Protein AF-A0A8S0FWY9-F1 (afdb_monomer_lite)

InterPro domains:
  IPR007390 Sporulation stage V, protein R [PTHR30029] (2-151)
  IPR056174 SpoVR protein-like, N-terminal [PF04293] (2-145)

Radius of gyration: 27.33 Å; chains: 1; bounding box: 66×40×76 Å

pLDDT: mean 80.97, std 13.88, range [40.69, 98.0]

Foldseek 3Di:
DPPDPPPPDDDDDDDPVVVVVVLVVVLVVLVVVVVVVVVPDPPDDDPPPPPPPQDPPPDDDPLPLVCCLNPVPPDDSVRSVVSVVVSVVCVVCVVVVVVVVVVLVVVLVVVVVVVVVCVVVVNDDPVVVVVVVVVSCVSPDQDPPPDPPHPVDD

Structure (mmCIF, N/CA/C/O backbone):
data_AF-A0A8S0FWY9-F1
#
_entry.id   AF-A0A8S0FWY9-F1
#
loop_
_atom_site.group_PDB
_atom_site.id
_atom_site.type_symbol
_atom_site.label_atom_id
_atom_site.label_alt_id
_atom_site.label_comp_id
_atom_site.label_asym_id
_atom_site.label_entity_id
_atom_site.label_seq_id
_atom_site.pdbx_PDB_ins_code
_atom_site.Cartn_x
_atom_site.Cartn_y
_atom_site.Cartn_z
_atom_site.occupancy
_atom_site.B_iso_or_equiv
_atom_site.auth_seq_id
_atom_site.auth_comp_id
_atom_site.auth_asym_id
_atom_site.auth_atom_id
_atom_site.pdbx_PDB_model_num
ATOM 1 N N . MET A 1 1 ? 41.654 -2.512 24.127 1.00 40.69 1 MET A N 1
ATOM 2 C CA . MET A 1 1 ? 40.573 -3.184 23.373 1.00 40.69 1 MET A CA 1
ATOM 3 C C . MET A 1 1 ? 39.971 -2.177 22.406 1.00 40.69 1 MET A C 1
ATOM 5 O O . MET A 1 1 ? 39.334 -1.237 22.856 1.00 40.69 1 MET A O 1
ATOM 9 N N . ASN A 1 2 ? 40.248 -2.315 21.107 1.00 45.09 2 ASN A N 1
ATOM 10 C CA . ASN A 1 2 ? 39.641 -1.487 20.062 1.00 45.09 2 ASN A CA 1
ATOM 11 C C . ASN A 1 2 ? 38.337 -2.171 19.637 1.00 45.09 2 ASN A C 1
ATOM 13 O O . ASN A 1 2 ? 38.363 -3.129 18.868 1.00 45.09 2 ASN A O 1
ATOM 17 N N . TYR A 1 3 ? 37.213 -1.734 20.201 1.00 51.28 3 TYR A N 1
ATOM 18 C CA . TYR A 1 3 ? 35.889 -2.187 19.783 1.00 51.28 3 TYR A CA 1
ATOM 19 C C . TYR A 1 3 ? 35.576 -1.528 18.439 1.00 51.28 3 TYR A C 1
ATOM 21 O O . TYR A 1 3 ? 35.296 -0.332 18.368 1.00 51.28 3 TYR A O 1
ATOM 29 N N . GLY A 1 4 ? 35.740 -2.303 17.366 1.00 51.53 4 GLY A N 1
ATOM 30 C CA . GLY A 1 4 ? 35.560 -1.864 15.990 1.00 51.53 4 GLY A CA 1
ATOM 31 C C . GLY A 1 4 ? 34.141 -1.368 15.742 1.00 51.53 4 GLY A C 1
ATOM 32 O O . GLY A 1 4 ? 33.223 -2.156 15.549 1.00 51.53 4 GLY A O 1
ATOM 33 N N . VAL A 1 5 ? 33.975 -0.049 15.717 1.00 59.22 5 VAL A N 1
ATOM 34 C CA . VAL A 1 5 ? 32.838 0.588 15.057 1.00 59.22 5 VAL A CA 1
ATOM 35 C C . VAL A 1 5 ? 33.120 0.488 13.565 1.00 59.22 5 VAL A C 1
ATOM 37 O O . VAL A 1 5 ? 33.971 1.218 13.048 1.00 59.22 5 VAL A O 1
ATOM 40 N N . ASP A 1 6 ? 32.454 -0.444 12.887 1.00 60.44 6 ASP A N 1
ATOM 41 C CA . ASP A 1 6 ? 32.497 -0.536 11.432 1.00 60.44 6 ASP A CA 1
ATOM 42 C C . ASP A 1 6 ? 31.899 0.757 10.859 1.00 60.44 6 ASP A C 1
ATOM 44 O O . ASP A 1 6 ? 30.688 0.997 10.869 1.00 60.44 6 ASP A O 1
ATOM 48 N N . ARG A 1 7 ? 32.780 1.682 10.471 1.00 61.41 7 ARG A N 1
ATOM 49 C CA . 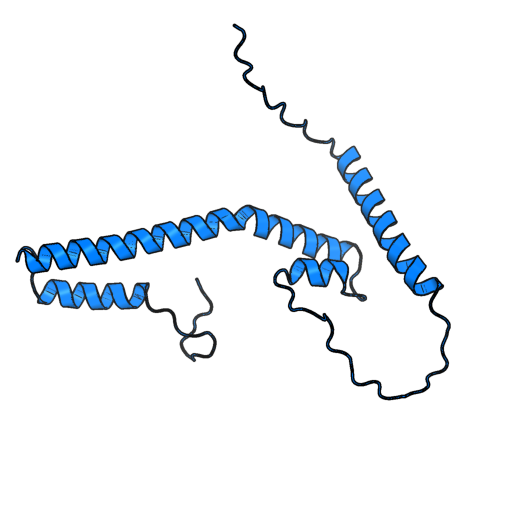ARG A 1 7 ? 32.398 2.958 9.873 1.00 61.41 7 ARG A CA 1
ATOM 50 C C . ARG A 1 7 ? 31.950 2.658 8.454 1.00 61.41 7 ARG A C 1
ATOM 52 O O . ARG A 1 7 ? 32.763 2.710 7.532 1.00 61.41 7 ARG A O 1
ATOM 59 N N . TYR A 1 8 ? 30.662 2.370 8.290 1.00 61.66 8 TYR A N 1
ATOM 60 C CA . TYR A 1 8 ? 30.037 2.199 6.985 1.00 61.66 8 TYR A CA 1
ATOM 61 C C . TYR A 1 8 ? 30.379 3.394 6.084 1.00 61.66 8 TYR A C 1
ATOM 63 O O . TYR A 1 8 ? 29.851 4.501 6.235 1.00 61.66 8 TYR A O 1
ATOM 71 N N . LYS A 1 9 ? 31.309 3.188 5.147 1.00 61.47 9 LYS A N 1
ATOM 72 C CA . LYS A 1 9 ? 31.645 4.181 4.131 1.00 61.47 9 LYS A CA 1
ATOM 73 C C . LYS A 1 9 ? 30.524 4.175 3.110 1.00 61.47 9 LYS A C 1
ATOM 75 O O . LYS A 1 9 ? 30.456 3.298 2.252 1.00 61.47 9 LYS A O 1
ATOM 80 N N . ARG A 1 10 ? 29.639 5.169 3.207 1.00 61.62 10 ARG A N 1
ATOM 81 C CA . ARG A 1 10 ? 28.600 5.382 2.202 1.00 61.62 10 ARG A CA 1
ATOM 82 C C . ARG A 1 10 ? 29.282 5.528 0.833 1.00 61.62 10 ARG A C 1
ATOM 84 O O . ARG A 1 10 ? 30.158 6.388 0.707 1.00 61.62 10 ARG A O 1
ATOM 91 N N . PRO A 1 11 ? 28.916 4.715 -0.171 1.00 72.19 11 PRO A N 1
ATOM 92 C CA . PRO A 1 11 ? 29.499 4.840 -1.498 1.00 72.19 11 PRO A CA 1
ATOM 93 C C . PRO A 1 11 ? 29.265 6.259 -2.024 1.00 72.19 11 PRO A C 1
ATOM 95 O O . PRO A 1 11 ? 28.184 6.830 -1.840 1.00 72.19 11 PRO A O 1
ATOM 98 N N . GLN A 1 12 ? 30.301 6.845 -2.625 1.00 74.31 12 GLN A N 1
ATOM 99 C CA . GLN A 1 12 ? 30.209 8.179 -3.209 1.00 74.31 12 GLN A CA 1
ATOM 100 C C . GLN A 1 12 ? 29.168 8.183 -4.332 1.00 74.31 12 GLN A C 1
ATOM 102 O O . GLN A 1 12 ? 28.985 7.188 -5.037 1.00 74.31 12 GLN A O 1
ATOM 107 N N . LYS A 1 13 ? 28.452 9.304 -4.475 1.00 73.06 13 LYS A N 1
ATOM 108 C CA . LYS A 1 13 ? 27.502 9.475 -5.575 1.00 73.06 13 LYS A CA 1
ATOM 109 C C . LYS A 1 13 ? 28.280 9.414 -6.891 1.00 73.06 13 LYS A C 1
ATOM 111 O O . LYS A 1 13 ? 29.220 10.180 -7.081 1.00 73.06 13 LYS A O 1
ATOM 116 N N . ILE A 1 14 ? 27.881 8.485 -7.753 1.00 77.88 14 ILE A N 1
ATOM 117 C CA . ILE A 1 14 ? 28.442 8.281 -9.090 1.00 77.88 14 ILE A CA 1
ATOM 118 C C . ILE A 1 14 ? 28.261 9.574 -9.900 1.00 77.88 14 ILE A C 1
ATOM 120 O O . ILE A 1 14 ? 27.237 10.249 -9.772 1.00 77.88 14 ILE A O 1
ATOM 124 N N . SER A 1 15 ? 29.255 9.934 -10.715 1.00 85.69 15 SER A N 1
ATOM 125 C CA . SER A 1 15 ? 29.149 11.095 -11.606 1.00 85.69 15 SER A CA 1
ATOM 126 C C . SER A 1 15 ? 28.036 10.888 -12.636 1.00 85.69 15 SER A C 1
ATOM 128 O O . SER A 1 15 ? 27.827 9.781 -13.130 1.00 85.69 15 SER A O 1
ATOM 130 N N . LEU A 1 16 ? 27.360 11.963 -13.042 1.00 78.62 16 LEU A N 1
ATOM 131 C CA . LEU A 1 16 ? 26.278 11.905 -14.032 1.00 78.62 16 LEU A CA 1
ATOM 132 C C . LEU A 1 16 ? 26.736 11.304 -15.378 1.00 78.62 16 LEU A C 1
ATOM 134 O O . LEU A 1 16 ? 25.957 10.655 -16.074 1.00 78.62 16 LEU A O 1
ATOM 138 N N . GLN A 1 17 ? 28.012 11.482 -15.736 1.00 83.19 17 GLN A N 1
ATOM 139 C CA . GLN A 1 17 ? 28.613 10.864 -16.925 1.00 83.19 17 GLN A CA 1
ATOM 140 C C . GLN A 1 17 ? 28.782 9.349 -16.770 1.00 83.19 17 GLN A C 1
ATOM 142 O O . GLN A 1 17 ? 28.461 8.586 -17.679 1.00 83.19 17 GLN A O 1
ATOM 147 N N . GLU A 1 18 ? 29.252 8.915 -15.606 1.00 83.12 18 GLU A N 1
ATOM 148 C CA . GLU A 1 18 ? 29.480 7.507 -15.291 1.00 83.12 18 GLU A CA 1
ATOM 149 C C . GLU A 1 18 ? 28.148 6.751 -15.159 1.00 83.12 18 GLU A C 1
ATOM 151 O O . GLU A 1 18 ? 28.014 5.615 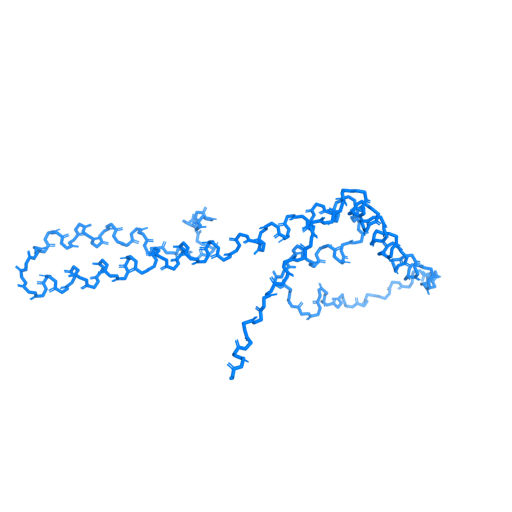-15.616 1.00 83.12 18 GLU A O 1
ATOM 156 N N . GLU A 1 19 ? 27.108 7.413 -14.647 1.00 80.44 19 GLU A N 1
ATOM 157 C CA . GLU A 1 19 ? 25.757 6.863 -14.600 1.00 80.44 19 GLU A CA 1
ATOM 158 C C . GLU A 1 19 ? 25.151 6.687 -16.002 1.00 80.44 19 GLU A C 1
ATOM 160 O O . GLU A 1 19 ? 24.604 5.619 -16.294 1.00 80.44 19 GLU A O 1
ATOM 165 N N . LYS A 1 20 ? 25.326 7.668 -16.904 1.00 82.38 20 LYS A N 1
ATOM 166 C CA . LYS A 1 20 ? 24.935 7.546 -18.322 1.00 82.38 20 LYS A CA 1
ATOM 167 C C . LYS A 1 20 ? 25.684 6.417 -19.032 1.00 82.38 20 LYS A C 1
ATOM 169 O O . LYS A 1 20 ? 25.062 5.619 -19.731 1.00 82.38 20 LYS A O 1
ATOM 174 N N . ALA A 1 21 ? 26.996 6.305 -18.826 1.00 86.12 21 ALA A N 1
ATOM 175 C CA . ALA A 1 21 ? 27.795 5.223 -19.402 1.00 86.12 21 ALA A CA 1
ATOM 176 C C . ALA A 1 21 ? 27.312 3.846 -18.916 1.00 86.12 21 ALA A C 1
ATOM 178 O O . ALA A 1 21 ? 27.165 2.918 -19.710 1.00 86.12 21 ALA A O 1
ATOM 179 N N . ARG A 1 22 ? 26.973 3.729 -17.625 1.00 82.31 22 ARG A N 1
ATOM 180 C CA . ARG A 1 22 ? 26.422 2.497 -17.046 1.00 82.31 22 ARG A CA 1
ATOM 181 C C . ARG A 1 22 ? 25.013 2.173 -17.545 1.00 82.31 22 ARG A C 1
ATOM 183 O O . ARG A 1 22 ? 24.638 1.005 -17.584 1.00 82.31 22 ARG A O 1
ATOM 190 N N . GLN A 1 23 ? 24.202 3.179 -17.870 1.00 76.94 23 GLN A N 1
ATOM 191 C CA . GLN A 1 23 ? 22.899 2.965 -18.507 1.00 76.94 23 GLN A CA 1
ATOM 192 C C . GLN A 1 23 ? 23.075 2.412 -19.921 1.00 76.94 23 GLN A C 1
ATOM 194 O O . GLN A 1 23 ? 22.485 1.378 -20.227 1.00 76.94 23 GLN A O 1
ATOM 199 N N . LYS A 1 24 ? 23.953 3.028 -20.721 1.00 83.56 24 LYS A N 1
ATOM 200 C CA . LYS A 1 24 ? 24.246 2.589 -22.088 1.00 83.56 24 LYS A CA 1
ATOM 201 C C . LYS A 1 24 ? 24.801 1.161 -22.133 1.00 83.56 24 LYS A C 1
ATOM 203 O O . LYS A 1 24 ? 24.300 0.338 -22.887 1.00 83.56 24 LYS A O 1
ATOM 208 N N . SER A 1 25 ? 25.749 0.822 -21.257 1.00 84.06 25 SER A N 1
ATOM 209 C CA . SER A 1 25 ? 26.310 -0.538 -21.211 1.00 84.06 25 SER A CA 1
ATOM 210 C C . SER A 1 25 ? 25.283 -1.598 -20.802 1.00 84.06 25 SER A C 1
ATOM 212 O O . SER A 1 25 ? 25.305 -2.722 -21.301 1.00 84.06 25 SER A O 1
ATOM 214 N N . ARG A 1 26 ? 24.341 -1.251 -19.914 1.00 80.25 26 ARG A N 1
ATOM 215 C CA . ARG A 1 26 ? 23.220 -2.134 -19.552 1.00 80.25 26 ARG A CA 1
ATOM 216 C C . ARG A 1 26 ? 22.256 -2.339 -20.714 1.00 80.25 26 ARG A C 1
ATOM 218 O O . ARG A 1 26 ? 21.766 -3.451 -20.881 1.00 80.25 26 ARG A O 1
ATOM 225 N N . GLU A 1 27 ? 21.974 -1.285 -21.470 1.00 74.94 27 GLU A N 1
ATOM 226 C CA . GLU A 1 27 ? 21.119 -1.342 -22.655 1.00 74.94 27 GLU A CA 1
ATOM 227 C C . GLU A 1 27 ? 21.737 -2.240 -23.732 1.00 74.94 27 GLU A C 1
ATOM 229 O O . GLU A 1 27 ? 21.096 -3.193 -24.173 1.00 74.94 27 GLU A O 1
ATOM 234 N N . GLU A 1 28 ? 23.013 -2.022 -24.054 1.00 81.81 28 GLU A N 1
ATOM 235 C CA . GLU A 1 28 ? 23.776 -2.833 -25.009 1.00 81.81 28 GLU A CA 1
ATOM 236 C C . GLU A 1 28 ? 23.813 -4.313 -24.593 1.00 81.81 28 GLU A C 1
ATOM 238 O O . GLU A 1 28 ? 23.557 -5.204 -25.408 1.00 81.81 28 GLU A O 1
ATOM 243 N N . TYR A 1 29 ? 24.054 -4.591 -23.306 1.00 76.00 29 TYR A N 1
ATOM 244 C CA . TYR A 1 29 ? 24.044 -5.953 -22.773 1.00 76.00 29 TYR A CA 1
ATOM 245 C C . TYR A 1 29 ? 22.678 -6.630 -22.946 1.00 76.00 29 TYR A C 1
ATOM 247 O O . TYR A 1 29 ? 22.605 -7.754 -23.446 1.00 76.00 29 TYR A O 1
ATOM 255 N N . LEU A 1 30 ? 21.585 -5.954 -22.580 1.00 72.12 30 LEU A N 1
ATOM 256 C CA . LEU A 1 30 ? 20.231 -6.503 -22.704 1.00 72.12 30 LEU A CA 1
ATOM 257 C C . LEU A 1 30 ? 19.841 -6.727 -24.170 1.00 72.12 30 LEU A C 1
ATOM 259 O O . LEU A 1 30 ? 19.278 -7.770 -24.502 1.00 72.12 30 LEU A O 1
ATOM 263 N N . GLN A 1 31 ? 20.189 -5.796 -25.059 1.00 70.31 31 GLN A N 1
ATOM 264 C CA . GLN A 1 31 ? 19.918 -5.922 -26.488 1.00 70.31 31 GLN A CA 1
ATOM 265 C C . GLN A 1 31 ? 20.719 -7.065 -27.129 1.00 70.31 31 GLN A C 1
ATOM 267 O O . GLN A 1 31 ? 20.204 -7.760 -28.007 1.00 70.31 31 GLN A O 1
ATOM 272 N N . SER A 1 32 ? 21.944 -7.324 -26.655 1.00 72.88 32 SER A N 1
ATOM 273 C CA . SER A 1 32 ? 22.756 -8.456 -27.121 1.00 72.88 32 SER A CA 1
ATOM 274 C C . SER A 1 32 ? 22.112 -9.816 -26.815 1.00 72.88 32 SER A C 1
ATOM 276 O O . SER A 1 32 ? 22.108 -10.698 -27.673 1.00 72.88 32 SER A O 1
ATOM 278 N N . GLN A 1 33 ? 21.499 -9.969 -25.634 1.00 67.25 33 GLN A N 1
ATOM 279 C CA . GLN A 1 33 ? 20.820 -11.203 -25.217 1.00 67.25 33 GLN A CA 1
ATOM 280 C C . GLN A 1 33 ? 19.588 -11.481 -26.079 1.00 67.25 33 GLN A C 1
ATOM 282 O O . GLN A 1 33 ? 19.395 -12.602 -26.548 1.00 67.25 33 GLN A O 1
ATOM 287 N N . VAL A 1 34 ? 18.793 -10.441 -26.341 1.00 62.06 34 VAL A N 1
ATOM 288 C CA . VAL A 1 34 ? 17.624 -10.524 -27.221 1.00 62.06 34 VAL A CA 1
ATOM 289 C C . VAL A 1 34 ? 18.070 -10.916 -28.631 1.00 62.06 34 VAL A C 1
ATOM 291 O O . VAL A 1 34 ? 17.619 -11.931 -29.152 1.00 62.06 34 VAL A O 1
ATOM 294 N N . ASN A 1 35 ? 19.025 -10.195 -29.225 1.00 64.94 35 ASN A N 1
ATOM 295 C CA . ASN A 1 35 ? 19.501 -10.481 -30.582 1.00 64.94 35 ASN A CA 1
ATOM 296 C C . ASN A 1 35 ? 20.082 -11.892 -30.746 1.00 64.94 35 ASN A C 1
ATOM 298 O O . ASN A 1 35 ? 19.863 -12.515 -31.783 1.00 64.94 35 ASN A O 1
ATOM 302 N N . MET A 1 36 ? 20.809 -12.407 -29.752 1.00 61.25 36 MET A N 1
ATOM 303 C CA . MET A 1 36 ? 21.321 -13.780 -29.784 1.00 61.25 36 MET A CA 1
ATOM 304 C C . MET A 1 36 ? 20.189 -14.807 -29.815 1.00 61.25 36 MET A C 1
ATOM 306 O O . MET A 1 36 ? 20.249 -15.736 -30.614 1.00 61.25 36 MET A O 1
ATOM 310 N N . LEU A 1 37 ? 19.140 -14.605 -29.013 1.00 60.34 37 LEU A N 1
ATOM 311 C CA . LEU A 1 37 ? 17.969 -15.481 -28.990 1.00 60.34 37 LEU A CA 1
ATOM 312 C C . LEU A 1 37 ? 17.229 -15.479 -30.338 1.00 60.34 37 LEU A C 1
ATOM 314 O O . LEU A 1 37 ? 16.820 -16.525 -30.825 1.00 60.34 37 LEU A O 1
ATOM 318 N N . TRP A 1 38 ? 17.100 -14.311 -30.972 1.00 60.41 38 TRP A N 1
ATOM 319 C CA . TRP A 1 38 ? 16.449 -14.185 -32.281 1.00 60.41 38 TRP A CA 1
ATOM 320 C C . TRP A 1 38 ? 17.292 -14.739 -33.434 1.00 60.41 38 TRP A C 1
ATOM 322 O O . TRP A 1 38 ? 16.736 -15.199 -34.427 1.00 60.41 38 TRP A O 1
ATOM 332 N N . ARG A 1 39 ? 18.626 -14.713 -33.319 1.00 61.88 39 ARG A N 1
ATOM 333 C CA . ARG A 1 39 ? 19.542 -15.226 -34.353 1.00 61.88 39 ARG A CA 1
ATOM 334 C C . ARG A 1 39 ? 19.659 -16.746 -34.371 1.00 61.88 39 ARG A C 1
ATOM 336 O O . ARG A 1 39 ? 19.981 -17.298 -35.417 1.00 61.88 39 ARG A O 1
ATOM 343 N N . THR A 1 40 ? 19.444 -17.412 -33.242 1.00 66.94 40 THR A N 1
ATOM 344 C CA . THR A 1 40 ? 19.569 -18.873 -33.133 1.00 66.94 40 THR A CA 1
ATOM 345 C C . THR A 1 40 ? 18.270 -19.616 -33.421 1.00 66.94 40 THR A C 1
ATOM 347 O O . THR A 1 40 ? 18.289 -20.842 -33.516 1.00 66.94 40 THR A O 1
ATOM 350 N N . LEU A 1 41 ? 17.150 -18.904 -33.590 1.00 61.53 41 LEU A N 1
ATOM 351 C CA . LEU A 1 41 ? 15.882 -19.519 -33.960 1.00 61.53 41 LEU A CA 1
ATOM 352 C C . LEU A 1 41 ? 15.907 -19.911 -35.448 1.00 61.53 41 LEU A C 1
ATOM 354 O O . LEU A 1 41 ? 16.007 -19.032 -36.310 1.00 61.53 41 LEU A O 1
ATOM 358 N N . PRO A 1 42 ? 15.810 -21.211 -35.786 1.00 63.09 42 PRO A N 1
ATOM 359 C CA . PRO A 1 42 ? 15.654 -21.624 -37.173 1.00 63.09 42 PRO A CA 1
ATOM 360 C C . PRO A 1 42 ? 14.363 -21.017 -37.737 1.00 63.09 42 PRO A C 1
ATOM 362 O O . PRO A 1 42 ? 13.323 -21.038 -37.075 1.00 63.09 42 PRO A O 1
ATOM 365 N N . LYS A 1 43 ? 14.414 -20.481 -38.966 1.00 61.75 43 LYS A N 1
ATOM 366 C CA . LYS A 1 43 ? 13.212 -20.075 -39.710 1.00 61.75 43 LYS A CA 1
ATOM 367 C C . LYS A 1 43 ? 12.402 -21.335 -40.011 1.00 61.75 43 LYS A C 1
ATOM 369 O O . LYS A 1 43 ? 12.690 -22.041 -40.971 1.00 61.75 43 LYS A O 1
ATOM 374 N N . ARG A 1 44 ? 11.452 -21.656 -39.137 1.00 57.53 44 ARG A N 1
ATOM 375 C CA . ARG A 1 44 ? 10.566 -22.809 -39.279 1.00 57.53 44 ARG A CA 1
ATOM 376 C C . ARG A 1 44 ? 9.418 -22.403 -40.199 1.00 57.53 44 ARG A C 1
ATOM 378 O O . ARG A 1 44 ? 8.701 -21.458 -39.880 1.00 57.53 44 ARG A O 1
ATOM 385 N N . GLU A 1 45 ? 9.277 -23.078 -41.338 1.00 57.91 45 GLU A N 1
ATOM 386 C CA . GLU A 1 45 ? 8.038 -23.025 -42.118 1.00 57.91 45 GLU A CA 1
ATOM 387 C C . GLU A 1 45 ? 6.883 -23.452 -41.200 1.00 57.91 45 GLU A C 1
ATOM 389 O O . GLU A 1 45 ? 7.028 -24.377 -40.397 1.00 57.91 45 GLU A O 1
ATOM 394 N N . GLU A 1 46 ? 5.788 -22.694 -41.227 1.00 55.50 46 GLU A N 1
ATOM 395 C CA . GLU A 1 46 ? 4.692 -22.784 -40.263 1.00 55.50 46 GLU A CA 1
ATOM 396 C C . GLU A 1 46 ? 3.953 -24.130 -40.340 1.00 55.50 46 GLU A C 1
ATOM 398 O O . GLU A 1 46 ? 2.902 -24.256 -40.967 1.00 55.50 46 GLU A O 1
ATOM 403 N N . GLU A 1 47 ? 4.443 -25.140 -39.627 1.00 50.09 47 GLU A N 1
ATOM 404 C CA . GLU A 1 47 ? 3.610 -26.268 -39.227 1.00 50.09 47 GLU A CA 1
ATOM 405 C C . GLU A 1 47 ? 2.716 -25.820 -38.068 1.00 50.09 47 GLU A C 1
ATOM 407 O O . GLU A 1 47 ? 3.119 -25.767 -36.904 1.00 50.09 47 GLU A O 1
ATOM 412 N N . LYS A 1 48 ? 1.471 -25.473 -38.410 1.00 53.97 48 LYS A N 1
ATOM 413 C CA . LYS A 1 48 ? 0.363 -25.232 -37.477 1.00 53.97 48 LYS A CA 1
ATOM 414 C C . LYS A 1 48 ? -0.035 -26.529 -36.766 1.00 53.97 48 LYS A C 1
ATOM 416 O O . LYS A 1 48 ? -1.137 -27.036 -36.944 1.00 53.97 48 LYS A O 1
ATOM 421 N N . THR A 1 49 ? 0.838 -27.068 -35.927 1.00 48.91 49 THR A N 1
ATOM 422 C CA . THR A 1 49 ? 0.397 -27.944 -34.845 1.00 48.91 49 THR A CA 1
ATOM 423 C C . THR A 1 49 ? -0.049 -27.037 -33.712 1.00 48.91 49 THR A C 1
ATOM 425 O O . THR A 1 49 ? 0.765 -26.290 -33.168 1.00 48.91 49 THR A O 1
ATOM 428 N N . VAL A 1 50 ? -1.341 -27.071 -33.383 1.00 55.03 50 VAL A N 1
ATOM 429 C CA . VAL A 1 50 ? -1.914 -26.427 -32.195 1.00 55.03 50 VAL A CA 1
ATOM 430 C C . VAL A 1 50 ? -1.326 -27.130 -30.971 1.00 55.03 50 VAL A C 1
ATOM 432 O O . VAL A 1 50 ? -1.934 -28.014 -30.381 1.00 55.03 50 VAL A O 1
ATOM 435 N N . ALA A 1 51 ? -0.081 -26.797 -30.636 1.00 57.97 51 ALA A N 1
ATOM 436 C CA . ALA A 1 51 ? 0.472 -27.091 -29.334 1.00 57.97 51 ALA A CA 1
ATOM 437 C C . ALA A 1 51 ? -0.387 -26.293 -28.359 1.00 57.97 51 ALA A C 1
ATOM 439 O O . ALA A 1 51 ? -0.414 -25.064 -28.446 1.00 57.97 51 ALA A O 1
ATOM 440 N N . GLU A 1 52 ? -1.140 -26.989 -27.505 1.00 59.84 52 GLU A N 1
ATOM 441 C CA . GLU A 1 52 ? -1.852 -26.387 -26.380 1.00 59.84 52 GLU A CA 1
ATOM 442 C C . GLU A 1 52 ? -0.957 -25.302 -25.791 1.00 59.84 52 GLU A C 1
ATOM 444 O O . GLU A 1 52 ? 0.186 -25.583 -25.411 1.00 59.84 52 GLU A O 1
ATOM 449 N N . ALA A 1 53 ? -1.418 -24.050 -25.843 1.00 64.38 53 ALA A N 1
ATOM 450 C CA . ALA A 1 53 ? -0.613 -22.906 -25.457 1.00 64.38 53 ALA A CA 1
ATOM 451 C C . ALA A 1 53 ? -0.201 -23.107 -23.998 1.00 64.38 53 ALA A C 1
ATOM 453 O O . ALA A 1 53 ? -0.997 -22.892 -23.083 1.00 64.38 53 ALA A O 1
ATOM 454 N N . ARG A 1 54 ? 1.026 -23.602 -23.784 1.00 71.88 54 ARG A N 1
ATOM 455 C CA . ARG A 1 54 ? 1.560 -23.849 -22.447 1.00 71.88 54 ARG A CA 1
ATOM 456 C C . ARG A 1 54 ? 1.393 -22.556 -21.671 1.00 71.88 54 ARG A C 1
ATOM 458 O O . 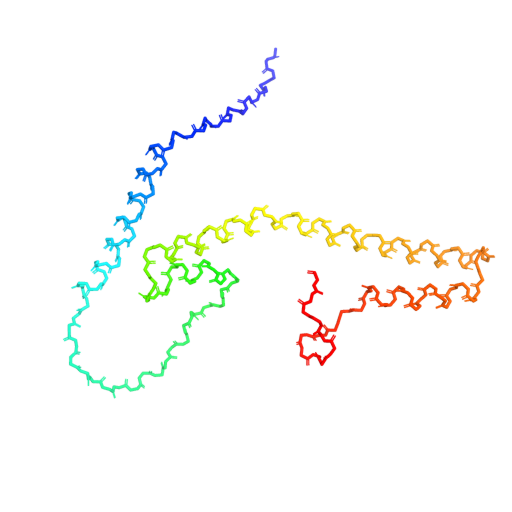ARG A 1 54 ? 1.832 -21.504 -22.137 1.00 71.88 54 ARG A O 1
ATOM 465 N N . ARG A 1 55 ? 0.726 -22.637 -20.517 1.00 75.19 55 ARG A N 1
ATOM 466 C CA . ARG A 1 55 ? 0.479 -21.480 -19.658 1.00 75.19 55 ARG A CA 1
ATOM 467 C C . ARG A 1 55 ? 1.815 -20.792 -19.392 1.00 75.19 55 ARG A C 1
ATOM 469 O O . ARG A 1 55 ? 2.719 -21.384 -18.808 1.00 75.19 55 ARG A O 1
ATOM 476 N N . TYR A 1 56 ? 1.932 -19.566 -19.880 1.00 77.06 56 TYR A N 1
ATOM 477 C CA . TYR A 1 56 ? 3.105 -18.732 -19.705 1.00 77.06 56 TYR A CA 1
ATOM 478 C C . TYR A 1 56 ? 2.688 -17.462 -18.960 1.00 77.06 56 TYR A C 1
ATOM 480 O O . TYR A 1 56 ? 1.722 -16.818 -19.380 1.00 77.06 56 TYR A O 1
ATOM 488 N N . PRO A 1 57 ? 3.396 -17.071 -17.889 1.00 85.00 57 PRO A N 1
ATOM 489 C CA . PRO A 1 57 ? 4.507 -17.780 -17.243 1.00 85.00 57 PRO A CA 1
ATOM 490 C C . PRO A 1 57 ? 4.062 -19.080 -16.548 1.00 85.00 57 PRO A C 1
ATOM 492 O O . PRO A 1 57 ? 2.884 -19.257 -16.239 1.00 85.00 57 PRO A O 1
ATOM 495 N N . SER A 1 58 ? 5.010 -19.996 -16.319 1.00 83.94 58 SER A N 1
ATOM 496 C CA . SER A 1 58 ? 4.755 -21.282 -15.649 1.00 83.94 58 SER A CA 1
ATOM 497 C C . SER A 1 58 ? 4.276 -21.108 -14.208 1.00 83.94 58 SER A C 1
ATOM 499 O O . SER A 1 58 ? 3.473 -21.898 -13.723 1.00 83.94 58 SER A O 1
ATOM 501 N N . GLU A 1 59 ? 4.743 -20.048 -13.550 1.00 82.94 59 GLU A N 1
ATOM 502 C CA . GLU A 1 59 ? 4.354 -19.665 -12.197 1.00 82.94 59 GLU A CA 1
ATOM 503 C C . GLU A 1 59 ? 3.829 -18.224 -12.174 1.00 82.94 59 GLU A C 1
ATOM 505 O O . GLU A 1 59 ? 4.344 -17.375 -12.917 1.00 82.94 59 GLU A O 1
ATOM 510 N N . PRO A 1 60 ? 2.841 -17.917 -11.312 1.00 86.44 60 PRO A N 1
ATOM 511 C CA . PRO A 1 60 ? 2.384 -16.551 -11.087 1.00 86.44 60 PRO A CA 1
ATOM 512 C C . PRO A 1 60 ? 3.541 -15.629 -10.692 1.00 86.44 60 PRO A C 1
ATOM 514 O O . PRO A 1 60 ? 4.409 -15.999 -9.909 1.00 86.44 60 PRO A O 1
ATOM 517 N N . GLN A 1 61 ? 3.547 -14.413 -11.233 1.00 86.00 61 GLN A N 1
ATOM 518 C CA . GLN A 1 61 ? 4.575 -13.414 -10.953 1.00 86.00 61 GLN A CA 1
ATOM 519 C C . GLN A 1 61 ? 3.954 -12.264 -10.166 1.00 86.00 61 GLN A C 1
ATOM 521 O O . GLN A 1 61 ? 3.089 -11.565 -10.686 1.00 86.00 61 GLN A O 1
ATOM 526 N N . GLU A 1 62 ? 4.411 -12.041 -8.935 1.00 83.81 62 GLU A N 1
ATOM 527 C CA . GLU A 1 62 ? 3.906 -10.944 -8.096 1.00 83.81 62 GLU A CA 1
ATOM 528 C C . GLU A 1 62 ? 4.335 -9.572 -8.633 1.00 83.81 62 GLU A C 1
ATOM 530 O O . GLU A 1 62 ? 3.554 -8.624 -8.693 1.00 83.81 62 GLU A O 1
ATOM 535 N N . ASN A 1 63 ? 5.589 -9.450 -9.080 1.00 87.81 63 ASN A N 1
ATOM 536 C CA . ASN A 1 63 ? 6.113 -8.196 -9.609 1.00 87.81 63 ASN A CA 1
ATOM 537 C C . ASN A 1 63 ? 5.817 -8.064 -11.107 1.00 87.81 63 ASN A C 1
ATOM 539 O O . ASN A 1 63 ? 6.686 -8.288 -11.953 1.00 87.81 63 ASN A O 1
ATOM 543 N N . LEU A 1 64 ? 4.588 -7.662 -11.428 1.00 88.88 64 LEU A N 1
ATOM 544 C CA . LEU A 1 64 ? 4.127 -7.485 -12.808 1.00 88.88 64 LEU A CA 1
ATOM 545 C C . LEU A 1 64 ? 5.006 -6.511 -13.606 1.00 88.88 64 LEU A C 1
ATOM 547 O O . LEU A 1 64 ? 5.308 -6.764 -14.771 1.00 88.88 64 LEU A O 1
ATOM 551 N N . LEU A 1 65 ? 5.478 -5.425 -12.981 1.00 89.75 65 LEU A N 1
ATOM 552 C CA . LEU A 1 65 ? 6.359 -4.456 -13.641 1.00 89.75 65 LEU A CA 1
ATOM 553 C C . LEU A 1 65 ? 7.706 -5.080 -14.020 1.00 89.75 65 LEU A C 1
ATOM 555 O O . LEU A 1 65 ? 8.201 -4.854 -15.121 1.00 89.75 65 LEU A O 1
ATOM 559 N N . TYR A 1 66 ? 8.292 -5.886 -13.131 1.00 87.62 66 TYR A N 1
ATOM 560 C CA . TYR A 1 66 ? 9.523 -6.622 -13.415 1.00 87.62 66 TYR A CA 1
ATOM 561 C C . TYR A 1 66 ? 9.305 -7.676 -14.500 1.00 87.62 66 TYR A C 1
ATOM 563 O O . TYR A 1 66 ? 10.127 -7.812 -15.405 1.00 87.62 66 TYR A O 1
ATOM 571 N N . PHE A 1 67 ? 8.180 -8.390 -14.439 1.00 89.75 67 PHE A N 1
ATOM 572 C CA . PHE A 1 67 ? 7.824 -9.387 -15.439 1.00 89.75 67 PHE A CA 1
ATOM 573 C C . PHE A 1 67 ? 7.708 -8.762 -16.834 1.00 89.75 67 PHE A C 1
ATOM 575 O O . PHE A 1 67 ? 8.333 -9.257 -17.773 1.00 89.75 67 PHE A O 1
ATOM 582 N N . MET A 1 68 ? 6.988 -7.645 -16.966 1.00 88.12 68 MET A N 1
ATOM 583 C CA . MET A 1 68 ? 6.865 -6.916 -18.232 1.00 88.12 68 MET A CA 1
ATOM 584 C C . MET A 1 68 ? 8.209 -6.346 -18.703 1.00 88.12 68 MET A C 1
ATOM 586 O O . MET A 1 68 ? 8.540 -6.480 -19.879 1.00 88.12 68 MET A O 1
ATOM 590 N N . GLU A 1 69 ? 9.023 -5.785 -17.796 1.00 86.88 69 GLU A N 1
ATOM 591 C CA . GLU A 1 69 ? 10.369 -5.268 -18.105 1.00 86.88 69 GLU A CA 1
ATOM 592 C C . GLU A 1 69 ? 11.234 -6.322 -18.822 1.00 86.88 69 GLU A C 1
ATOM 594 O O . GLU A 1 69 ? 11.975 -5.985 -19.750 1.00 86.88 69 GLU A O 1
ATOM 599 N N . LYS A 1 70 ? 11.143 -7.595 -18.406 1.00 83.94 70 LYS A N 1
ATOM 600 C CA . LYS A 1 70 ? 11.976 -8.693 -18.924 1.00 83.94 70 LYS A CA 1
ATOM 601 C C . LYS A 1 70 ? 11.363 -9.456 -20.087 1.00 83.94 70 LYS A C 1
ATOM 603 O O . LYS A 1 70 ? 12.095 -9.828 -20.997 1.00 83.94 70 LYS A O 1
ATOM 608 N N . ASN A 1 71 ? 10.054 -9.676 -20.067 1.00 84.12 71 ASN A N 1
ATOM 609 C CA . ASN A 1 71 ? 9.423 -10.652 -20.952 1.00 84.12 71 ASN A CA 1
ATOM 610 C C . ASN A 1 71 ? 8.591 -10.022 -22.069 1.00 84.12 71 ASN A C 1
ATOM 612 O O . ASN A 1 71 ? 8.281 -10.715 -23.030 1.00 84.12 71 ASN A O 1
ATOM 616 N N . ALA A 1 72 ? 8.240 -8.731 -21.995 1.00 85.69 72 ALA A N 1
ATOM 617 C CA . ALA A 1 72 ? 7.457 -8.097 -23.053 1.00 85.69 72 ALA A CA 1
ATOM 618 C C . ALA A 1 72 ? 8.326 -7.920 -24.313 1.00 85.69 72 ALA A C 1
ATOM 620 O O . ALA A 1 72 ? 9.296 -7.164 -24.257 1.00 85.69 72 ALA A O 1
ATOM 621 N N . PRO A 1 73 ? 8.031 -8.580 -25.447 1.00 77.25 73 PRO A N 1
ATOM 622 C CA . PRO A 1 73 ? 8.900 -8.540 -26.626 1.00 77.25 73 PRO A CA 1
ATOM 623 C C . PRO A 1 73 ? 8.762 -7.234 -27.422 1.00 77.25 73 PRO A C 1
ATOM 625 O O . PRO A 1 73 ? 9.708 -6.824 -28.082 1.00 77.25 73 PRO A O 1
ATOM 628 N N . LEU A 1 74 ? 7.611 -6.561 -27.318 1.00 83.38 74 LEU A N 1
ATOM 629 C CA . LEU A 1 74 ? 7.267 -5.369 -28.103 1.00 83.38 74 LEU A CA 1
ATOM 630 C C . LEU A 1 74 ? 7.756 -4.046 -27.492 1.00 83.38 74 LEU A C 1
ATOM 632 O O . LEU A 1 74 ? 7.572 -3.001 -28.104 1.00 83.38 74 LEU A O 1
ATOM 636 N N . LEU A 1 75 ? 8.345 -4.068 -26.289 1.00 84.38 75 LEU A N 1
ATOM 637 C CA . LEU A 1 75 ? 8.787 -2.840 -25.626 1.00 84.38 75 LEU A CA 1
ATOM 638 C C . LEU A 1 75 ? 10.143 -2.362 -26.145 1.00 84.38 75 LEU A C 1
ATOM 640 O O . LEU A 1 75 ? 11.145 -3.087 -26.055 1.00 84.38 75 LEU A O 1
ATOM 644 N N . GLU A 1 76 ? 10.169 -1.103 -26.576 1.00 87.00 76 GLU A N 1
ATOM 645 C CA . GLU A 1 76 ? 11.382 -0.347 -26.883 1.00 87.00 76 GLU A CA 1
ATOM 646 C C . GLU A 1 76 ? 12.219 -0.093 -25.615 1.00 87.00 76 GLU A C 1
ATOM 648 O O . GLU A 1 76 ? 11.709 -0.112 -24.488 1.00 87.00 76 GLU A O 1
ATOM 653 N N . SER A 1 77 ? 13.519 0.180 -25.777 1.00 81.50 77 SER A N 1
ATOM 654 C CA . SER A 1 77 ? 14.453 0.368 -24.654 1.00 81.50 77 SER A CA 1
ATOM 655 C C . SER A 1 77 ? 13.987 1.420 -23.644 1.00 81.50 77 SER A C 1
ATOM 657 O O . SER A 1 77 ? 14.012 1.179 -22.435 1.00 81.50 77 SER A O 1
ATOM 659 N N . TRP A 1 78 ? 13.512 2.575 -24.118 1.00 87.50 78 TRP A N 1
ATOM 660 C CA . TRP A 1 78 ? 13.057 3.658 -23.243 1.00 87.50 78 TRP A CA 1
ATOM 661 C C . TRP A 1 78 ? 11.774 3.290 -22.481 1.00 87.50 78 TRP A C 1
ATOM 663 O O . TRP A 1 78 ? 11.617 3.684 -21.327 1.00 87.50 78 TRP A O 1
ATOM 673 N N . GLN A 1 79 ? 10.889 2.473 -23.065 1.00 87.88 79 GLN A N 1
ATOM 674 C CA . GLN A 1 79 ? 9.675 1.993 -22.394 1.00 87.88 79 GLN A CA 1
ATOM 675 C C . GLN A 1 79 ? 10.023 1.033 -21.251 1.00 87.88 79 GLN A C 1
ATOM 677 O O . GLN A 1 79 ? 9.451 1.118 -20.162 1.00 87.88 79 GLN A O 1
ATOM 682 N N . ARG A 1 80 ? 11.017 0.156 -21.456 1.00 87.31 80 ARG A N 1
ATOM 683 C CA . ARG A 1 80 ? 11.553 -0.701 -20.383 1.00 87.31 80 ARG A CA 1
ATOM 684 C C . ARG A 1 80 ? 12.188 0.121 -19.272 1.00 87.31 80 ARG A C 1
ATOM 686 O O . ARG A 1 80 ? 12.043 -0.222 -18.100 1.00 87.31 80 ARG A O 1
ATOM 693 N N . GLU A 1 81 ? 12.868 1.208 -19.625 1.00 86.62 81 GLU A N 1
ATOM 694 C CA . GLU A 1 81 ? 13.444 2.119 -18.641 1.00 86.62 81 GLU A CA 1
ATOM 695 C C . GLU A 1 81 ? 12.357 2.808 -17.807 1.00 86.62 81 GLU A C 1
ATOM 697 O O . GLU A 1 81 ? 12.493 2.861 -16.586 1.00 86.62 81 GLU A O 1
ATOM 702 N N . ILE A 1 82 ? 11.239 3.229 -18.410 1.00 91.06 82 ILE A N 1
ATOM 703 C CA . ILE A 1 82 ? 10.085 3.756 -17.662 1.00 91.06 82 ILE A CA 1
ATOM 704 C C . ILE A 1 82 ? 9.554 2.711 -16.678 1.00 91.06 82 ILE A C 1
ATOM 706 O O . ILE A 1 82 ? 9.432 3.013 -15.490 1.00 91.06 82 ILE A O 1
ATOM 710 N N . LEU A 1 83 ? 9.302 1.473 -17.124 1.00 91.88 83 LEU A N 1
ATOM 711 C CA . LEU A 1 83 ? 8.856 0.397 -16.227 1.00 91.88 83 LEU A CA 1
ATOM 712 C C . LEU A 1 83 ? 9.844 0.171 -15.077 1.00 91.88 83 LEU A C 1
ATOM 714 O O . LEU A 1 83 ? 9.437 0.008 -13.925 1.00 91.88 83 LEU A O 1
ATOM 718 N N . ARG A 1 84 ? 11.149 0.210 -15.365 1.00 89.31 84 ARG A N 1
ATOM 719 C CA . ARG A 1 84 ? 12.206 0.067 -14.361 1.00 89.31 84 ARG A CA 1
ATOM 720 C C . ARG A 1 84 ? 12.201 1.215 -13.354 1.00 89.31 84 ARG A C 1
ATOM 722 O O . ARG A 1 84 ? 12.378 0.961 -12.160 1.00 89.31 84 ARG A O 1
ATOM 729 N N . ILE A 1 85 ? 12.038 2.455 -13.816 1.00 91.38 85 ILE A N 1
ATOM 730 C CA . ILE A 1 85 ? 11.964 3.647 -12.964 1.00 91.38 85 ILE A CA 1
ATOM 731 C C . ILE A 1 85 ? 10.743 3.541 -12.056 1.00 91.38 85 ILE A C 1
ATOM 733 O O . ILE A 1 85 ? 10.907 3.583 -10.839 1.00 91.38 85 ILE A O 1
ATOM 737 N N . VAL A 1 86 ? 9.554 3.313 -12.624 1.00 95.00 86 VAL A N 1
ATOM 738 C CA . VAL A 1 86 ? 8.306 3.174 -11.860 1.00 95.00 86 VAL A CA 1
ATOM 739 C C . VAL A 1 86 ? 8.448 2.067 -10.822 1.00 95.00 86 VAL A C 1
ATOM 741 O O . VAL A 1 86 ? 8.228 2.311 -9.641 1.00 95.00 86 VAL A O 1
ATOM 744 N N . ARG A 1 87 ? 8.938 0.884 -11.214 1.00 93.56 87 ARG A N 1
ATOM 745 C CA . ARG A 1 87 ? 9.163 -0.235 -10.291 1.00 93.56 87 ARG A CA 1
ATOM 746 C C . ARG A 1 87 ? 10.083 0.132 -9.130 1.00 93.56 87 ARG A C 1
ATOM 748 O O . ARG A 1 87 ? 9.775 -0.187 -7.986 1.00 93.56 87 ARG A O 1
ATOM 755 N N . LYS A 1 88 ? 11.216 0.782 -9.406 1.00 92.50 88 LYS A N 1
ATOM 756 C CA . LYS A 1 88 ? 12.166 1.193 -8.362 1.00 92.50 88 LYS A CA 1
ATOM 757 C C . LYS A 1 88 ? 11.579 2.243 -7.427 1.00 92.50 88 LYS A C 1
ATOM 759 O O . LYS A 1 88 ? 11.808 2.162 -6.226 1.00 92.50 88 LYS A O 1
ATOM 764 N N . VAL A 1 89 ? 10.836 3.205 -7.968 1.00 93.25 89 VAL A N 1
ATOM 765 C CA . VAL A 1 89 ? 10.163 4.244 -7.182 1.00 93.25 89 VAL A CA 1
ATOM 766 C C . VAL A 1 89 ? 9.095 3.614 -6.288 1.00 93.25 89 VAL A C 1
ATOM 768 O O . VAL A 1 89 ? 9.108 3.838 -5.082 1.00 93.25 89 VAL A O 1
ATOM 771 N N . SER A 1 90 ? 8.239 2.747 -6.834 1.00 89.81 90 SER A N 1
ATOM 772 C CA . SER A 1 90 ? 7.237 2.017 -6.052 1.00 89.81 90 SER A CA 1
ATOM 773 C C . SER A 1 90 ? 7.874 1.171 -4.948 1.00 89.81 90 SER A C 1
ATOM 775 O O . SER A 1 90 ? 7.410 1.218 -3.817 1.00 89.81 90 SER A O 1
ATOM 777 N N . GLN A 1 91 ? 8.965 0.452 -5.238 1.00 88.94 91 GLN A N 1
ATOM 778 C CA . GLN A 1 91 ? 9.698 -0.333 -4.234 1.00 88.94 91 GLN A CA 1
ATOM 779 C C . GLN A 1 91 ? 10.321 0.539 -3.140 1.00 88.94 91 GLN A C 1
ATOM 781 O O . GLN A 1 91 ? 10.324 0.145 -1.979 1.00 88.94 91 GLN A O 1
ATOM 786 N N . TYR A 1 92 ? 10.829 1.721 -3.493 1.00 92.81 92 TYR A N 1
ATOM 787 C CA . TYR A 1 92 ? 11.383 2.665 -2.526 1.00 92.81 92 TYR A CA 1
ATOM 788 C C . TYR A 1 92 ? 10.318 3.184 -1.549 1.00 92.81 92 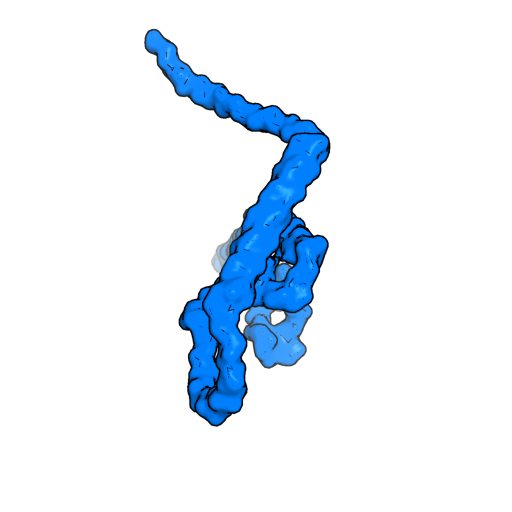TYR A C 1
ATOM 790 O O . TYR A 1 92 ? 10.580 3.267 -0.353 1.00 92.81 92 TYR A O 1
ATOM 798 N N . PHE A 1 93 ? 9.111 3.482 -2.040 1.00 89.44 93 PHE A N 1
ATOM 799 C CA . PHE A 1 93 ? 8.001 3.979 -1.217 1.00 89.44 93 PHE A CA 1
ATOM 800 C C . PHE A 1 93 ? 7.145 2.877 -0.578 1.00 89.44 93 PHE A C 1
ATOM 802 O O . PHE A 1 93 ? 6.280 3.170 0.247 1.00 89.44 93 PHE A O 1
ATOM 809 N N . TYR A 1 94 ? 7.381 1.609 -0.918 1.00 87.88 94 TYR A N 1
ATOM 810 C CA . TYR A 1 94 ? 6.602 0.488 -0.400 1.00 87.88 94 TYR A CA 1
ATOM 811 C C . TYR A 1 94 ? 6.618 0.391 1.139 1.00 87.88 94 TYR A C 1
ATOM 813 O O . TYR A 1 94 ? 5.535 0.307 1.722 1.00 87.88 94 TYR A O 1
ATOM 821 N N . PRO A 1 95 ? 7.774 0.511 1.832 1.00 91.00 95 PRO A N 1
ATOM 822 C CA . PRO A 1 95 ? 7.795 0.481 3.294 1.00 91.00 95 PRO A CA 1
ATOM 823 C C . PRO A 1 95 ? 6.984 1.617 3.928 1.00 91.00 95 PRO A C 1
ATOM 825 O O . PRO A 1 95 ? 6.345 1.410 4.953 1.00 91.00 95 PRO A O 1
ATOM 828 N N . GLN A 1 96 ? 6.957 2.803 3.308 1.00 89.81 96 GLN A N 1
ATOM 829 C CA . GLN A 1 96 ? 6.199 3.942 3.828 1.00 89.81 96 GLN A CA 1
ATOM 830 C C . GLN A 1 96 ? 4.695 3.648 3.834 1.00 89.81 96 GLN A C 1
ATOM 832 O O . GLN A 1 96 ? 4.038 3.840 4.858 1.00 89.81 96 GLN A O 1
ATOM 837 N N . LYS A 1 97 ? 4.166 3.112 2.727 1.00 85.88 97 LYS A N 1
ATOM 838 C CA . LYS A 1 97 ? 2.762 2.682 2.657 1.00 85.88 97 LYS A CA 1
ATOM 839 C C . LYS A 1 97 ? 2.439 1.609 3.697 1.00 85.88 97 LYS A C 1
ATOM 841 O O . LYS A 1 97 ? 1.434 1.720 4.387 1.00 85.88 97 LYS A O 1
ATOM 846 N N . GLN A 1 98 ? 3.315 0.616 3.870 1.00 85.94 98 GLN A N 1
ATOM 847 C CA . GLN A 1 98 ? 3.118 -0.417 4.892 1.00 85.94 98 GLN A CA 1
ATOM 848 C C . GLN A 1 98 ? 3.073 0.166 6.307 1.00 85.94 98 GLN A C 1
ATOM 850 O O . GLN A 1 98 ? 2.221 -0.222 7.101 1.00 85.94 98 GLN A O 1
ATOM 855 N N . THR A 1 99 ? 3.955 1.117 6.629 1.00 89.00 99 THR A N 1
ATOM 856 C CA . THR A 1 99 ? 3.931 1.761 7.950 1.00 89.00 99 THR A CA 1
ATOM 857 C C . THR A 1 99 ? 2.685 2.608 8.169 1.00 89.00 99 THR A C 1
ATOM 859 O O . THR A 1 99 ? 2.187 2.656 9.288 1.00 89.00 99 THR A O 1
ATOM 862 N N . GLN A 1 100 ? 2.157 3.242 7.120 1.00 87.88 100 GLN A N 1
ATOM 863 C CA . GLN A 1 100 ? 0.907 3.989 7.202 1.00 87.88 100 GLN A CA 1
ATOM 864 C C . GLN A 1 100 ? -0.264 3.056 7.532 1.00 87.88 100 GLN A C 1
ATOM 866 O O . GLN A 1 100 ? -0.940 3.278 8.532 1.00 87.88 100 GLN A O 1
ATOM 871 N N . VAL A 1 101 ? -0.424 1.970 6.770 1.00 85.31 101 VAL A N 1
ATOM 872 C CA . VAL A 1 101 ? -1.470 0.961 7.012 1.00 85.31 101 VAL A CA 1
ATOM 873 C C . VAL A 1 101 ? -1.337 0.369 8.415 1.00 85.31 101 VAL A C 1
ATOM 875 O O . VAL A 1 101 ? -2.319 0.243 9.139 1.00 85.31 101 VAL A O 1
ATOM 878 N N . MET A 1 102 ? -0.112 0.051 8.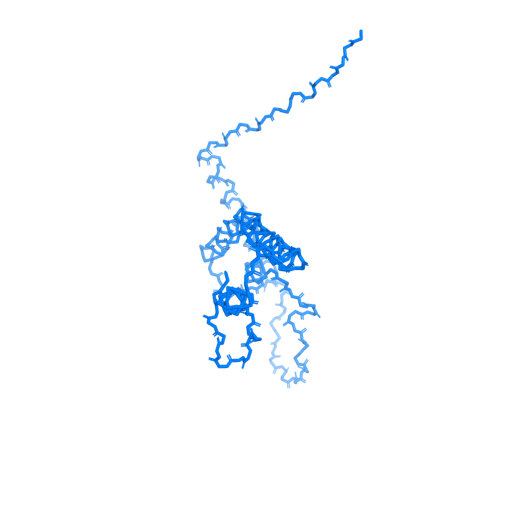842 1.00 88.19 102 MET A N 1
ATOM 879 C CA . MET A 1 102 ? 0.138 -0.463 10.187 1.00 88.19 102 MET A CA 1
ATOM 880 C C . MET A 1 102 ? -0.257 0.549 11.270 1.00 88.19 102 MET A C 1
ATOM 882 O O . MET A 1 102 ? -0.882 0.166 12.255 1.00 88.19 102 MET A O 1
ATOM 886 N N . ASN A 1 103 ? 0.082 1.829 11.105 1.00 89.88 103 ASN A N 1
ATOM 887 C CA . ASN A 1 103 ? -0.272 2.874 12.066 1.00 89.88 103 ASN A CA 1
ATOM 888 C C . ASN A 1 103 ? -1.789 3.083 12.150 1.00 89.88 103 ASN A C 1
ATOM 890 O O . ASN A 1 103 ? -2.332 3.173 13.249 1.00 89.88 103 ASN A O 1
ATOM 894 N N . GLU A 1 104 ? -2.475 3.128 11.009 1.00 89.12 104 GLU A N 1
ATOM 895 C CA . GLU A 1 104 ? -3.935 3.254 10.941 1.00 89.12 104 GLU A CA 1
ATOM 896 C C . GLU A 1 104 ? -4.633 2.019 11.545 1.00 89.12 104 GLU A C 1
ATOM 898 O O . GLU A 1 104 ? -5.576 2.150 12.333 1.00 89.12 104 GLU A O 1
ATOM 903 N N . GLY A 1 105 ? -4.107 0.818 11.285 1.00 89.38 105 GLY A N 1
ATOM 904 C CA . GLY A 1 105 ? -4.557 -0.429 11.909 1.00 89.38 105 GLY A CA 1
ATOM 905 C C . GLY A 1 105 ? -4.371 -0.445 13.432 1.00 89.38 105 GLY A C 1
ATOM 906 O O . GLY A 1 105 ? -5.277 -0.825 14.171 1.00 89.38 105 GLY A O 1
ATOM 907 N N . TRP A 1 106 ? -3.231 0.030 13.939 1.00 92.88 106 TRP A N 1
ATOM 908 C CA . TRP A 1 106 ? -3.001 0.139 15.385 1.00 92.88 106 TRP A CA 1
ATOM 909 C C . TRP A 1 106 ? -3.903 1.180 16.049 1.00 92.88 106 TRP A C 1
ATOM 911 O O . TRP A 1 106 ? -4.392 0.944 17.155 1.00 92.88 106 TRP A O 1
ATOM 921 N N . ALA A 1 107 ? -4.142 2.315 15.388 1.00 92.38 107 ALA A N 1
ATOM 922 C CA . ALA A 1 107 ? -5.057 3.337 15.882 1.00 92.38 107 ALA A CA 1
ATOM 923 C C . ALA A 1 107 ? -6.488 2.794 15.998 1.00 92.38 107 ALA A C 1
ATOM 925 O O . ALA A 1 107 ? -7.109 2.921 17.052 1.00 92.38 107 ALA A O 1
ATOM 926 N N . THR A 1 108 ? -6.997 2.129 14.956 1.00 92.19 108 THR A N 1
ATOM 927 C CA . THR A 1 108 ? -8.341 1.526 14.977 1.00 92.19 108 THR A CA 1
ATOM 928 C C . THR A 1 108 ? -8.462 0.430 16.039 1.00 92.19 108 THR A C 1
ATOM 930 O O . THR A 1 108 ? -9.441 0.432 16.789 1.00 92.19 108 THR A O 1
ATOM 933 N N . PHE A 1 109 ? -7.450 -0.431 16.184 1.00 93.69 109 PHE A N 1
ATOM 934 C CA . PHE A 1 109 ? -7.400 -1.457 17.230 1.00 93.69 109 PHE A CA 1
ATOM 935 C C . PHE A 1 109 ? -7.471 -0.866 18.645 1.00 93.69 109 PHE A C 1
ATOM 937 O O . PHE A 1 109 ? -8.301 -1.287 19.458 1.00 93.69 109 PHE A O 1
ATOM 944 N N . TRP A 1 110 ? -6.627 0.124 18.956 1.00 95.38 110 TRP A N 1
ATOM 945 C CA . TRP A 1 110 ? -6.606 0.728 20.290 1.00 95.38 110 TRP A CA 1
ATOM 946 C C . TRP A 1 110 ? -7.848 1.566 20.566 1.00 95.38 110 TRP A C 1
ATOM 948 O O . TRP A 1 110 ? -8.366 1.504 21.677 1.00 95.38 110 TRP A O 1
ATOM 958 N N . HIS A 1 111 ? -8.373 2.293 19.575 1.00 94.12 111 HIS A N 1
ATOM 959 C CA . HIS A 1 111 ? -9.634 3.021 19.726 1.00 94.12 111 HIS A CA 1
ATOM 960 C C . HIS A 1 111 ? -10.781 2.074 20.091 1.00 94.12 111 HIS A C 1
ATOM 962 O O . HIS A 1 111 ? -11.502 2.340 21.048 1.00 94.12 111 HIS A O 1
ATOM 968 N N . TYR A 1 112 ? -10.910 0.940 19.395 1.00 95.62 112 TYR A N 1
ATOM 969 C CA . TYR A 1 112 ? -11.899 -0.082 19.737 1.00 95.62 112 TYR A CA 1
ATOM 970 C C . TYR A 1 112 ? -11.677 -0.648 21.142 1.00 95.62 112 TYR A C 1
ATOM 972 O O . TYR A 1 112 ? -12.607 -0.701 21.945 1.00 95.62 112 TYR A O 1
ATOM 980 N N . THR A 1 113 ? -10.442 -1.036 21.457 1.00 97.00 113 THR A N 1
ATOM 981 C CA . THR A 1 113 ? -10.102 -1.675 22.735 1.00 97.00 113 THR A CA 1
ATOM 982 C C . THR A 1 113 ? -10.374 -0.751 23.922 1.00 97.00 113 THR A C 1
ATOM 984 O O . THR A 1 113 ? -11.032 -1.150 24.880 1.00 97.00 113 THR A O 1
ATOM 987 N N . ILE A 1 114 ? -9.914 0.501 23.850 1.00 97.38 114 ILE A N 1
ATOM 988 C CA . ILE A 1 114 ? -10.073 1.483 24.927 1.00 97.38 114 ILE A CA 1
ATOM 989 C C . ILE A 1 114 ? -11.549 1.835 25.120 1.00 97.38 114 ILE A C 1
ATOM 991 O O . ILE A 1 114 ? -12.011 1.886 26.255 1.00 97.38 114 ILE A O 1
ATOM 995 N N . LEU A 1 115 ? -12.304 2.064 24.040 1.00 97.06 115 LEU A N 1
ATOM 996 C CA . LEU A 1 115 ? -13.706 2.470 24.162 1.00 97.06 115 LEU A CA 1
ATOM 997 C C . LEU A 1 115 ? -14.602 1.358 24.707 1.00 97.06 115 LEU A C 1
ATOM 999 O O . LEU A 1 115 ? -15.461 1.645 25.536 1.00 97.06 115 LEU A O 1
ATOM 1003 N N . ASN A 1 116 ? -14.371 0.101 24.317 1.00 96.81 116 ASN A N 1
ATOM 1004 C CA . ASN A 1 116 ? -15.080 -1.026 24.926 1.00 96.81 116 ASN A CA 1
ATOM 1005 C C . ASN A 1 116 ? -14.717 -1.178 26.408 1.00 96.81 116 ASN A C 1
ATOM 1007 O O . ASN A 1 116 ? -15.609 -1.320 27.234 1.00 96.81 116 ASN A O 1
ATOM 1011 N N . HIS A 1 117 ? -13.439 -1.038 26.770 1.00 98.00 117 HIS A N 1
ATOM 1012 C CA . HIS A 1 117 ? -13.033 -1.089 28.175 1.00 98.00 117 HIS A CA 1
ATOM 1013 C C . HIS A 1 117 ? -13.691 0.019 29.017 1.00 98.00 117 HIS A C 1
ATOM 1015 O O . HIS A 1 117 ? -14.211 -0.241 30.098 1.00 98.00 117 HIS A O 1
ATOM 1021 N N . LEU A 1 118 ? -13.742 1.250 28.498 1.00 97.94 118 LEU A N 1
ATOM 1022 C CA . LEU A 1 118 ? -14.444 2.358 29.151 1.00 97.94 118 LEU A CA 1
ATOM 1023 C C . LEU A 1 118 ? -15.955 2.112 29.258 1.00 97.94 118 LEU A C 1
ATOM 1025 O O . LEU A 1 118 ? -16.581 2.589 30.205 1.00 97.94 118 LEU A O 1
ATOM 1029 N N . TYR A 1 119 ? -16.551 1.410 28.294 1.00 97.62 119 TYR A N 1
ATOM 1030 C CA . TYR A 1 119 ? -17.962 1.036 28.340 1.00 97.62 119 TYR A CA 1
ATOM 1031 C C . TYR A 1 119 ? -18.223 0.003 29.437 1.00 97.62 119 TYR A C 1
ATOM 1033 O O . TYR A 1 119 ? -19.139 0.194 30.236 1.00 97.62 119 TYR A O 1
ATOM 1041 N N . ASP A 1 120 ? -17.365 -1.013 29.550 1.00 97.38 120 ASP A N 1
ATOM 1042 C CA . ASP A 1 120 ? -17.434 -2.032 30.603 1.00 97.38 120 ASP A CA 1
ATOM 1043 C C . ASP A 1 120 ? -17.284 -1.420 32.009 1.00 97.38 120 ASP A C 1
ATOM 1045 O O . ASP A 1 120 ? -17.939 -1.848 32.960 1.00 97.38 120 ASP A O 1
ATOM 1049 N N . GLU A 1 121 ? -16.469 -0.369 32.147 1.00 97.88 121 GLU A N 1
ATOM 1050 C CA . GLU A 1 121 ? -16.333 0.411 33.386 1.00 97.88 121 GLU A CA 1
ATOM 1051 C C . GLU A 1 121 ? -17.483 1.411 33.637 1.00 97.88 121 GLU A C 1
ATOM 1053 O O . GLU A 1 121 ? -17.480 2.127 34.645 1.00 97.88 121 GLU A O 1
ATOM 1058 N N . GLY A 1 122 ? -18.449 1.521 32.720 1.00 96.94 122 GLY A N 1
ATOM 1059 C CA . GLY A 1 122 ? -19.560 2.471 32.805 1.00 96.94 122 GLY A CA 1
ATOM 1060 C C . GLY A 1 122 ? -19.148 3.941 32.649 1.00 96.94 122 GLY A C 1
ATOM 1061 O O . GLY A 1 122 ? -19.863 4.837 33.102 1.00 96.94 122 GLY A O 1
ATOM 1062 N N . LYS A 1 123 ? -17.987 4.219 32.041 1.00 97.50 123 LYS A N 1
ATOM 1063 C CA . LYS A 1 123 ? -17.463 5.579 31.805 1.00 97.50 123 LYS A CA 1
ATOM 1064 C C . LYS A 1 123 ? -18.035 6.232 30.550 1.00 97.50 123 LYS A C 1
ATOM 1066 O O . LYS A 1 123 ? -18.013 7.458 30.444 1.00 97.50 123 LYS A O 1
ATOM 1071 N N . VAL A 1 124 ? -18.538 5.437 29.608 1.00 96.62 124 VAL A N 1
ATOM 1072 C CA . VAL A 1 124 ? -19.202 5.906 28.384 1.00 96.62 124 VAL A CA 1
ATOM 1073 C C . VAL A 1 124 ? -20.601 5.311 28.266 1.00 96.62 124 VAL A C 1
ATOM 1075 O O . VAL A 1 124 ? -20.899 4.259 28.823 1.00 96.62 124 VAL A O 1
ATOM 1078 N N . THR A 1 125 ? -21.482 6.016 27.561 1.00 96.88 125 THR A N 1
ATOM 1079 C CA . THR A 1 125 ? -22.893 5.629 27.427 1.00 96.88 125 THR A CA 1
ATOM 1080 C C . THR A 1 125 ? -23.121 4.725 26.220 1.00 96.88 125 THR A C 1
ATOM 1082 O O . THR A 1 125 ? -22.374 4.774 25.244 1.00 96.88 125 THR A O 1
ATOM 1085 N N . GLU A 1 126 ? -24.214 3.962 26.239 1.00 96.50 126 GLU A N 1
ATOM 1086 C CA . GLU A 1 126 ? -24.652 3.153 25.093 1.00 96.50 126 GLU A CA 1
ATOM 1087 C C . GLU A 1 126 ? -24.830 4.000 23.825 1.00 96.50 126 GLU A C 1
ATOM 1089 O O . GLU A 1 126 ? -24.369 3.625 22.749 1.00 96.50 126 GLU A O 1
ATOM 1094 N N . ARG A 1 127 ? -25.416 5.199 23.954 1.00 96.81 127 ARG A N 1
ATOM 1095 C CA . ARG A 1 127 ? -25.571 6.127 22.827 1.00 96.81 127 ARG A CA 1
ATOM 1096 C C . ARG A 1 127 ? -24.224 6.484 22.193 1.00 96.81 127 ARG A C 1
ATOM 1098 O O . ARG A 1 127 ? -24.107 6.469 20.971 1.00 96.81 127 ARG A O 1
ATOM 1105 N N . PHE A 1 128 ? -23.223 6.795 23.016 1.00 96.25 128 PHE A N 1
ATOM 1106 C CA . PHE A 1 128 ? -21.877 7.092 22.531 1.00 96.25 128 PHE A CA 1
ATOM 1107 C C . PHE A 1 128 ? -21.268 5.884 21.807 1.00 96.25 128 PHE A C 1
ATOM 1109 O O . PHE A 1 128 ? -20.675 6.039 20.741 1.00 96.25 128 PHE A O 1
ATOM 1116 N N . MET A 1 129 ? -21.463 4.675 22.343 1.00 96.50 129 MET A N 1
ATOM 1117 C CA . MET A 1 129 ? -20.972 3.452 21.708 1.00 96.50 129 MET A CA 1
ATOM 1118 C C . MET A 1 129 ? -21.620 3.193 20.347 1.00 96.50 129 MET A C 1
ATOM 1120 O O . MET A 1 129 ? -20.916 2.809 19.418 1.00 96.50 129 MET A O 1
ATOM 1124 N N . LEU A 1 130 ? -22.920 3.453 20.179 1.00 95.62 130 LEU A N 1
ATOM 1125 C CA . LEU A 1 130 ? -23.590 3.318 18.879 1.00 95.62 130 LEU A CA 1
ATOM 1126 C C . LEU A 1 130 ? -23.022 4.284 17.827 1.00 95.62 130 LEU A C 1
ATOM 1128 O O . LEU A 1 130 ? -22.770 3.881 16.690 1.00 95.62 130 LEU A O 1
ATOM 1132 N N . GLU A 1 131 ? -22.776 5.541 18.207 1.00 94.75 131 GLU A N 1
ATOM 1133 C CA . GLU A 1 131 ? -22.147 6.537 17.328 1.00 94.75 131 GLU A CA 1
ATOM 1134 C C . GLU A 1 131 ? -20.706 6.126 16.962 1.00 94.75 131 GLU A C 1
ATOM 1136 O O . GLU A 1 131 ? -20.314 6.183 15.791 1.00 94.75 131 GLU A O 1
ATOM 1141 N N . PHE A 1 132 ? -19.935 5.634 17.939 1.00 94.94 132 PHE A N 1
ATOM 1142 C CA . PHE A 1 132 ? -18.590 5.106 17.713 1.00 94.94 132 PHE A CA 1
ATOM 1143 C C . PHE A 1 132 ? -18.591 3.911 16.754 1.00 94.94 132 PHE A C 1
ATOM 1145 O O . PHE A 1 132 ? -17.832 3.916 15.787 1.00 94.94 132 PHE A O 1
ATOM 1152 N N . LEU A 1 133 ? -19.438 2.905 16.986 1.00 94.62 133 LEU A N 1
ATOM 1153 C CA . LEU A 1 133 ? -19.492 1.692 16.166 1.00 94.62 133 LEU A CA 1
ATOM 1154 C C . LEU A 1 133 ? -19.856 2.006 14.714 1.00 94.62 133 LEU A C 1
ATOM 1156 O O . LEU A 1 133 ? -19.279 1.413 13.800 1.00 94.62 133 LEU A O 1
ATOM 1160 N N . HIS A 1 134 ? -20.753 2.970 14.489 1.00 92.88 134 HIS A N 1
ATOM 1161 C CA . HIS A 1 134 ? -21.071 3.445 13.145 1.00 92.88 134 HIS A CA 1
ATOM 1162 C C . HIS A 1 134 ? -19.835 4.025 12.439 1.00 92.88 134 HIS A C 1
ATOM 1164 O O . HIS A 1 134 ? -19.512 3.624 11.322 1.00 92.88 134 HIS A O 1
ATOM 1170 N N . SER A 1 135 ? -19.102 4.921 13.109 1.00 90.94 135 SER A N 1
ATOM 1171 C CA . SER A 1 135 ? -17.877 5.523 12.565 1.00 90.94 135 SER A CA 1
ATOM 1172 C C . SER A 1 135 ? -16.764 4.489 12.349 1.00 90.94 135 SER A C 1
ATOM 1174 O O . SER A 1 135 ? -16.165 4.426 11.278 1.00 90.94 135 SER A O 1
ATOM 1176 N N . HIS A 1 136 ? -16.528 3.623 13.336 1.00 92.31 136 HIS A N 1
ATOM 1177 C CA . HIS A 1 136 ? -15.489 2.596 13.302 1.00 92.31 136 HIS A CA 1
ATOM 1178 C C . HIS A 1 136 ? -15.705 1.598 12.162 1.00 92.31 136 HIS A C 1
ATOM 1180 O O . HIS A 1 136 ? -14.765 1.277 11.438 1.00 92.31 136 HIS A O 1
ATOM 1186 N N . THR A 1 137 ? -16.949 1.159 11.954 1.00 90.31 137 THR A N 1
ATOM 1187 C CA . THR A 1 137 ? -17.281 0.222 10.874 1.00 90.31 137 THR A CA 1
ATOM 1188 C C . THR A 1 137 ? -16.971 0.826 9.507 1.00 90.31 137 THR A C 1
ATOM 1190 O O . THR A 1 137 ? -16.416 0.134 8.665 1.00 90.31 137 THR A O 1
ATOM 1193 N N . ASN A 1 138 ? -17.230 2.120 9.295 1.00 86.62 138 ASN A N 1
ATOM 1194 C CA . ASN A 1 138 ? -16.910 2.782 8.026 1.00 86.62 138 ASN A CA 1
ATOM 1195 C C . ASN A 1 138 ? -15.401 2.847 7.743 1.00 86.62 138 ASN A C 1
ATOM 1197 O O . A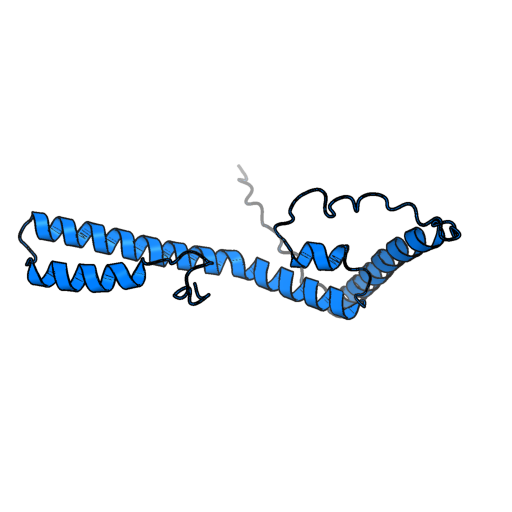SN A 1 138 ? -15.007 2.861 6.582 1.00 86.62 138 ASN A O 1
ATOM 1201 N N . VAL A 1 139 ? -14.566 2.891 8.785 1.00 85.25 139 VAL A N 1
ATOM 1202 C CA . VAL A 1 139 ? -13.101 2.917 8.648 1.00 85.25 139 VAL A CA 1
ATOM 1203 C C . VAL A 1 139 ? -12.534 1.518 8.392 1.00 85.25 139 VAL A C 1
ATOM 1205 O O . VAL A 1 139 ? -11.587 1.373 7.630 1.00 85.25 139 VAL A O 1
ATOM 1208 N N . VAL A 1 140 ? -13.100 0.485 9.022 1.00 87.50 140 VAL A N 1
ATOM 1209 C CA . VAL A 1 140 ? -12.578 -0.895 8.952 1.00 87.50 140 VAL A CA 1
ATOM 1210 C C . VAL A 1 140 ? -13.213 -1.708 7.815 1.00 87.50 140 VAL A C 1
ATOM 1212 O O . VAL A 1 140 ? -12.727 -2.781 7.461 1.00 87.50 140 VAL A O 1
ATOM 1215 N N . PHE A 1 141 ? -14.305 -1.225 7.221 1.00 86.69 141 PHE A N 1
ATOM 1216 C CA . PHE A 1 141 ? -15.005 -1.937 6.160 1.00 86.69 141 PHE A CA 1
ATOM 1217 C C . PHE A 1 141 ? -14.161 -2.043 4.883 1.00 86.69 141 PHE A C 1
ATOM 1219 O O . PHE A 1 141 ? -13.976 -1.070 4.157 1.00 86.69 141 PHE A O 1
ATOM 1226 N N . GLN A 1 142 ? -13.719 -3.264 4.580 1.00 83.88 142 GLN A N 1
ATOM 1227 C CA . GLN A 1 142 ? -12.995 -3.607 3.357 1.00 83.88 142 GLN A CA 1
ATOM 1228 C C . GLN A 1 142 ? -13.865 -4.514 2.474 1.00 83.88 142 GLN A C 1
ATOM 1230 O O . GLN A 1 142 ? -13.942 -5.725 2.709 1.00 83.88 142 GLN A O 1
ATOM 1235 N N . PRO A 1 143 ? -14.573 -3.961 1.472 1.00 86.38 143 PRO A N 1
ATOM 1236 C CA . PRO A 1 143 ? -15.345 -4.775 0.544 1.00 86.38 143 PRO A CA 1
ATOM 1237 C C . PRO A 1 143 ? -14.417 -5.661 -0.309 1.00 86.38 143 PRO A C 1
ATOM 1239 O O . PRO A 1 143 ? -13.317 -5.238 -0.665 1.00 86.38 143 PRO A O 1
ATOM 1242 N N . PRO A 1 144 ? -14.843 -6.880 -0.692 1.00 85.38 144 PRO A N 1
ATOM 1243 C CA . PRO A 1 144 ? -14.055 -7.720 -1.588 1.00 85.38 144 PRO A CA 1
ATOM 1244 C C . PRO A 1 144 ? -13.940 -7.074 -2.977 1.00 85.38 144 PRO A C 1
ATOM 1246 O O . PRO A 1 144 ? -14.825 -6.326 -3.392 1.00 85.38 144 PRO A O 1
ATOM 1249 N N . TYR A 1 145 ? -12.881 -7.404 -3.725 1.00 82.00 145 TYR A N 1
ATOM 1250 C CA . TYR A 1 145 ? -12.557 -6.774 -5.021 1.00 82.00 145 TYR A CA 1
ATOM 1251 C C . TYR A 1 145 ? -13.673 -6.863 -6.081 1.00 82.00 145 TYR A C 1
ATOM 1253 O O . TYR A 1 145 ? -13.679 -6.103 -7.044 1.00 82.00 145 TYR A O 1
ATOM 1261 N N . ASN A 1 146 ? -14.593 -7.818 -5.937 1.00 88.00 146 ASN A N 1
ATOM 1262 C CA . ASN A 1 146 ? -15.725 -8.051 -6.833 1.00 88.00 146 ASN A CA 1
ATOM 1263 C C . ASN A 1 146 ? -17.029 -7.383 -6.356 1.00 88.00 146 ASN A C 1
ATOM 1265 O O . ASN A 1 146 ? -18.075 -7.568 -6.979 1.00 88.00 146 ASN A O 1
ATOM 1269 N N . SER A 1 147 ? -16.993 -6.645 -5.246 1.00 87.81 147 SER A N 1
ATOM 1270 C CA . SER A 1 147 ? -18.146 -5.919 -4.724 1.00 87.81 147 SER A CA 1
ATOM 1271 C C . SER A 1 147 ? -18.429 -4.668 -5.564 1.00 87.81 147 SER A C 1
ATOM 1273 O O . SER A 1 147 ? -17.496 -3.921 -5.858 1.00 87.81 147 SER A O 1
ATOM 1275 N N . PRO A 1 148 ? -19.703 -4.349 -5.865 1.00 85.31 148 PRO A N 1
ATOM 1276 C CA . PRO A 1 148 ? -20.085 -3.071 -6.479 1.00 85.31 148 PRO A CA 1
ATOM 1277 C C . PRO A 1 148 ? -19.657 -1.840 -5.666 1.00 85.31 148 PRO A C 1
ATOM 1279 O O . PRO A 1 148 ? -19.560 -0.744 -6.207 1.00 85.31 148 PRO A O 1
ATOM 1282 N N . TRP A 1 149 ? -19.417 -2.024 -4.365 1.00 80.44 149 TRP A N 1
ATOM 1283 C CA . TRP A 1 149 ? -19.027 -0.977 -3.420 1.00 80.44 149 TRP A CA 1
ATOM 1284 C C . TRP A 1 149 ? -17.511 -0.899 -3.201 1.00 80.44 149 TRP A C 1
ATOM 1286 O O . TRP A 1 149 ? -17.056 -0.150 -2.341 1.00 80.44 149 TRP A O 1
ATOM 1296 N N . TYR A 1 150 ? -16.723 -1.685 -3.941 1.00 81.81 150 TYR A N 1
ATOM 1297 C CA . TYR A 1 150 ? -15.269 -1.610 -3.893 1.00 81.81 150 TYR A CA 1
ATOM 1298 C C . TYR A 1 150 ? -14.792 -0.323 -4.574 1.00 81.81 150 TYR A C 1
ATOM 1300 O O . TYR A 1 150 ? -14.884 -0.174 -5.790 1.00 81.81 150 TYR A O 1
ATOM 1308 N N . SER A 1 151 ? -14.292 0.623 -3.778 1.00 70.56 151 SER A N 1
ATOM 1309 C CA . SER A 1 151 ? -13.826 1.932 -4.251 1.00 70.56 151 SER A CA 1
ATOM 1310 C C . SER A 1 151 ? -12.458 1.877 -4.942 1.00 70.56 151 SER A C 1
ATOM 1312 O O . SER A 1 151 ? -12.083 2.836 -5.611 1.00 70.56 151 SER A O 1
ATOM 1314 N N . GLY A 1 152 ? -11.712 0.773 -4.799 1.00 64.69 152 GLY A N 1
ATOM 1315 C CA . GLY A 1 152 ? -10.366 0.618 -5.364 1.00 64.69 152 GLY A CA 1
ATOM 1316 C C . GLY A 1 152 ? -9.275 1.430 -4.660 1.00 64.69 152 GLY A C 1
ATOM 1317 O O . GLY A 1 152 ? -8.145 1.454 -5.146 1.00 64.69 152 GLY A O 1
ATOM 1318 N N . TYR A 1 153 ? -9.598 2.080 -3.540 1.00 55.59 153 TYR A N 1
ATOM 1319 C CA . TYR A 1 153 ? -8.671 2.893 -2.759 1.00 55.59 153 TYR A CA 1
ATOM 1320 C C . TYR A 1 153 ? -8.438 2.278 -1.373 1.00 55.59 153 TYR A C 1
ATOM 1322 O O . TYR A 1 153 ? -9.386 2.124 -0.608 1.00 55.59 153 TYR A O 1
ATOM 1330 N N . GLU A 1 154 ? -7.166 1.994 -1.080 1.00 52.06 154 GLU A N 1
ATOM 1331 C CA . GLU A 1 154 ? -6.544 1.903 0.252 1.00 52.06 154 GLU A CA 1
ATOM 1332 C C . GLU A 1 154 ? -5.223 2.691 0.223 1.00 52.06 154 GLU A C 1
ATOM 1334 O O . GLU A 1 154 ? -4.469 2.572 -0.782 1.00 52.06 154 GLU A O 1
#

Organism: Escherichia coli (NCBI:txid562)

Secondary structure (DSSP, 8-state):
---------PPPPPPHHHHHHHHHHHHHHHHHHHHHHHHSS--------------SSSS--S-HHHHHHHH-TT--HHHHHHHHHHHHHHHHHHHHHHHHHHHHHHHHHHHHHHHHHHHHTT-S-HHHHHHHHHHHHHHH----TTSTT-----

Sequence (154 aa):
MNYGVDRYKRPQKISLQEEKARQKSREEYLQSQVNMLWRTLPKREEEKTVAEARRYPSEPQENLLYFMEKNAPLLESWQREILRIVRKVSQYFYPQKQTQVMNEGWATFWHYTILNHLYDEGKVTERFMLEFLHSHTNVVFQPPYNSPWYSGYE